Protein AF-A0A699ZKP5-F1 (afdb_monomer)

Secondary structure (DSSP, 8-state):
------HHHHHHHHHHHHHHHHHHHHHHTS--SS--GGGS-HHHHHHHHHHHHHHHHHHHHHHHHHHHHHHHTT--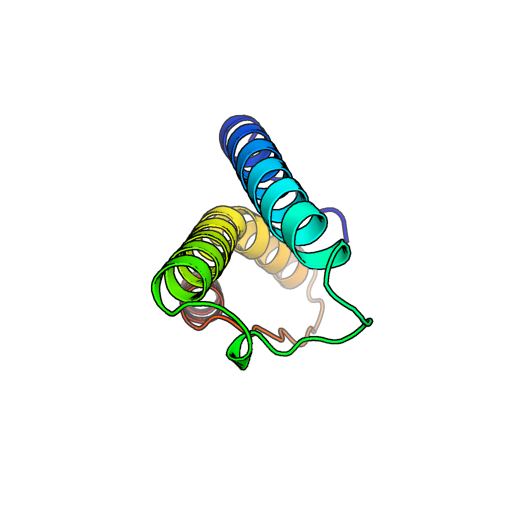-----S-HHHHHHHHTT-

Sequence (94 aa):
VYLRVDDKAAVQLKRQQGQLAEIKELMSCGGGMAGSLNALHQEQRQAVMGLYHETARLKVPAVQGYIKDLLENDVKMLVFGHHMVLLDGVEKAV

Structure (mmCIF, N/CA/C/O backbone):
data_AF-A0A699ZKP5-F1
#
_entry.id   AF-A0A699ZKP5-F1
#
loop_
_atom_site.group_PDB
_atom_site.id
_atom_site.type_symbol
_atom_site.label_atom_id
_atom_site.label_alt_id
_atom_site.label_comp_id
_atom_site.label_asym_id
_atom_site.label_entity_id
_atom_site.label_seq_id
_atom_site.pdbx_PDB_ins_code
_atom_site.Cartn_x
_atom_site.Cartn_y
_atom_site.Cartn_z
_atom_site.occupancy
_atom_site.B_iso_or_equiv
_atom_site.auth_seq_id
_atom_site.auth_comp_id
_atom_site.auth_asym_id
_atom_site.auth_atom_id
_atom_site.pdbx_PDB_model_num
ATOM 1 N N . VAL A 1 1 ? -12.464 -5.757 -2.940 1.00 48.41 1 VAL A N 1
ATOM 2 C CA . VAL A 1 1 ? -12.259 -4.611 -2.024 1.00 48.41 1 VAL A CA 1
ATOM 3 C C . VAL A 1 1 ? -11.861 -3.411 -2.867 1.00 48.41 1 VAL A C 1
ATOM 5 O O . VAL A 1 1 ? -10.831 -3.479 -3.527 1.00 48.41 1 VAL A O 1
ATOM 8 N N . TYR A 1 2 ? -12.701 -2.375 -2.941 1.00 52.19 2 TYR A N 1
ATOM 9 C CA . TYR A 1 2 ? -12.376 -1.143 -3.666 1.00 52.19 2 TYR A CA 1
ATOM 10 C C . TYR A 1 2 ? -11.718 -0.169 -2.689 1.00 52.19 2 TYR A C 1
ATOM 12 O O . TYR A 1 2 ? -12.401 0.478 -1.901 1.00 52.19 2 TYR A O 1
ATOM 20 N N . LEU A 1 3 ? -10.387 -0.109 -2.715 1.00 61.66 3 LEU A N 1
ATOM 21 C CA . LEU A 1 3 ? -9.625 0.916 -2.005 1.00 61.66 3 LEU A CA 1
ATOM 22 C C . LEU A 1 3 ? -9.850 2.257 -2.699 1.00 61.66 3 LEU A C 1
ATOM 24 O O . LEU A 1 3 ? -9.581 2.384 -3.895 1.00 61.66 3 LEU A O 1
ATOM 28 N N . ARG A 1 4 ? -10.356 3.244 -1.957 1.00 69.06 4 ARG A N 1
ATOM 29 C CA . ARG A 1 4 ? -10.426 4.625 -2.437 1.00 69.06 4 ARG A CA 1
ATOM 30 C C . ARG A 1 4 ? -9.028 5.215 -2.345 1.00 69.06 4 ARG A C 1
ATOM 32 O O . ARG A 1 4 ? -8.461 5.303 -1.264 1.00 6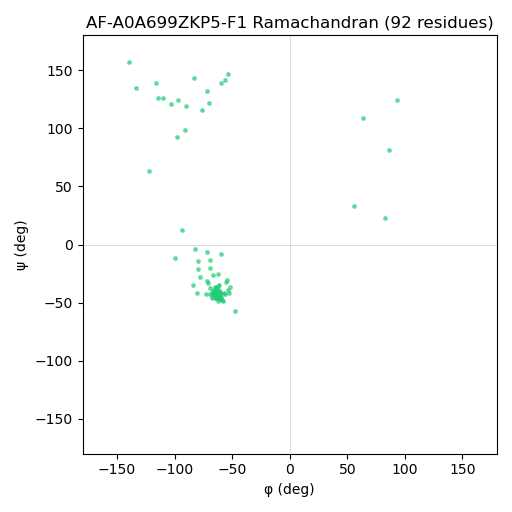9.06 4 ARG A O 1
ATOM 39 N N . VAL A 1 5 ? -8.465 5.548 -3.497 1.00 70.56 5 VAL A N 1
ATOM 40 C CA . VAL A 1 5 ? -7.135 6.143 -3.619 1.00 70.56 5 VAL A CA 1
ATOM 41 C C . VAL A 1 5 ? -7.321 7.537 -4.200 1.00 70.56 5 VAL A C 1
ATOM 43 O O . VAL A 1 5 ? -8.136 7.696 -5.108 1.00 70.56 5 VAL A O 1
ATOM 46 N N . ASP A 1 6 ? -6.586 8.525 -3.691 1.00 76.12 6 ASP A N 1
ATOM 47 C CA . ASP A 1 6 ? -6.645 9.901 -4.192 1.00 76.12 6 ASP A CA 1
ATOM 48 C C . ASP A 1 6 ? -6.416 9.966 -5.707 1.00 76.12 6 ASP A C 1
ATOM 50 O O . ASP A 1 6 ? -5.594 9.220 -6.244 1.00 76.12 6 ASP A O 1
ATOM 54 N N . ASP A 1 7 ? -7.064 10.910 -6.395 1.00 73.06 7 ASP A N 1
ATOM 55 C CA . ASP A 1 7 ? -7.033 11.008 -7.863 1.00 73.06 7 ASP A CA 1
ATOM 56 C C . ASP A 1 7 ? -5.606 11.055 -8.433 1.00 73.06 7 ASP A C 1
ATOM 58 O O . ASP A 1 7 ? -5.296 10.405 -9.433 1.00 73.06 7 ASP A O 1
ATOM 62 N N . LYS A 1 8 ? -4.691 11.761 -7.756 1.00 76.31 8 LYS A N 1
ATOM 63 C CA . LYS A 1 8 ? -3.272 11.829 -8.146 1.00 76.31 8 LYS A CA 1
ATOM 64 C C . LYS A 1 8 ? -2.577 10.471 -8.030 1.00 76.31 8 LYS A C 1
ATOM 66 O O . LYS A 1 8 ? -1.855 10.064 -8.940 1.00 76.31 8 LYS A O 1
ATOM 71 N N . ALA A 1 9 ? -2.819 9.758 -6.934 1.00 73.75 9 ALA A N 1
ATOM 72 C CA . ALA A 1 9 ? -2.255 8.435 -6.698 1.00 73.75 9 ALA A CA 1
ATOM 73 C C . ALA A 1 9 ? -2.895 7.379 -7.614 1.00 73.75 9 ALA A C 1
ATOM 75 O O . ALA A 1 9 ? -2.198 6.482 -8.079 1.00 73.75 9 ALA A O 1
ATOM 76 N N . ALA A 1 10 ? -4.177 7.520 -7.961 1.00 74.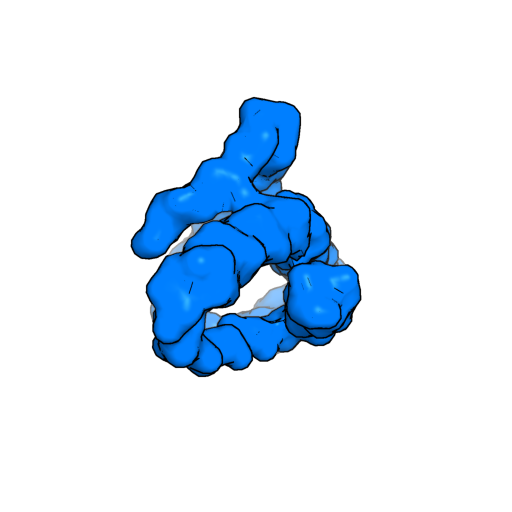62 10 ALA A N 1
ATOM 77 C CA . ALA A 1 10 ? -4.863 6.671 -8.930 1.00 74.62 10 ALA A CA 1
ATOM 78 C C . ALA A 1 10 ? -4.291 6.831 -10.349 1.00 74.62 10 ALA A C 1
ATOM 80 O O . ALA A 1 10 ? -4.062 5.833 -11.037 1.00 74.62 10 ALA A O 1
ATOM 81 N N . VAL A 1 11 ? -4.000 8.065 -10.779 1.00 77.62 11 VAL A N 1
ATOM 82 C CA . VAL A 1 11 ? -3.320 8.336 -12.059 1.00 77.62 11 VAL A CA 1
ATOM 83 C C . VAL A 1 11 ? -1.917 7.724 -12.070 1.00 77.62 11 VAL A C 1
ATOM 85 O O . VAL A 1 11 ? -1.538 7.063 -13.039 1.00 77.62 11 VAL A O 1
ATOM 88 N N . GLN A 1 12 ? -1.160 7.883 -10.981 1.00 78.06 12 GLN A N 1
ATOM 89 C CA . GLN A 1 12 ? 0.189 7.327 -10.867 1.00 78.06 12 GLN A CA 1
ATOM 90 C C . GLN A 1 12 ? 0.184 5.790 -10.841 1.00 78.06 12 GLN A C 1
ATOM 92 O O . GLN A 1 12 ? 0.977 5.165 -11.545 1.00 78.06 12 GLN A O 1
ATOM 97 N N . LEU A 1 13 ? -0.764 5.177 -10.128 1.00 77.62 13 LEU A N 1
ATOM 98 C CA . LEU A 1 13 ? -0.976 3.728 -10.121 1.00 77.62 13 LEU A CA 1
ATOM 99 C C . LEU A 1 13 ? -1.353 3.197 -11.503 1.00 77.62 13 LEU A C 1
ATOM 101 O O . LEU A 1 13 ? -0.796 2.185 -11.917 1.00 77.62 13 LEU A O 1
ATOM 105 N N . LYS A 1 14 ? -2.247 3.870 -12.242 1.00 79.75 14 LYS A N 1
ATOM 106 C CA . LYS A 1 14 ? -2.588 3.476 -13.621 1.00 79.75 14 LYS A CA 1
ATOM 107 C C . LYS A 1 14 ? -1.370 3.522 -14.537 1.00 79.75 14 LYS A C 1
ATOM 109 O O . LYS A 1 14 ? -1.169 2.602 -15.324 1.00 79.75 14 LYS A O 1
ATOM 114 N N . ARG A 1 15 ? -0.534 4.556 -14.411 1.00 80.94 15 ARG A N 1
ATOM 115 C CA . ARG A 1 15 ? 0.713 4.664 -15.179 1.00 80.94 15 ARG A CA 1
ATOM 116 C C . ARG A 1 15 ? 1.673 3.518 -14.853 1.00 80.94 15 ARG A C 1
ATOM 118 O O . ARG A 1 15 ? 2.159 2.866 -15.770 1.00 80.94 15 ARG A O 1
ATOM 125 N N . GLN A 1 16 ? 1.900 3.237 -13.570 1.00 76.56 16 GLN A N 1
ATOM 126 C CA . GLN A 1 16 ? 2.773 2.141 -13.132 1.00 76.56 16 GLN A CA 1
ATOM 127 C C . GLN A 1 16 ? 2.223 0.762 -13.526 1.00 76.56 16 GLN A C 1
ATOM 129 O O . GLN A 1 16 ? 2.989 -0.120 -13.902 1.00 76.56 16 GLN A O 1
ATOM 134 N N . GLN A 1 17 ? 0.900 0.573 -13.495 1.00 76.44 17 GLN A N 1
ATOM 135 C CA . GLN A 1 17 ? 0.243 -0.637 -13.997 1.00 76.44 17 GLN A CA 1
ATOM 136 C C . GLN A 1 17 ? 0.419 -0.799 -15.507 1.00 76.44 17 GLN A C 1
ATOM 138 O O . GLN A 1 17 ? 0.666 -1.913 -15.954 1.00 76.44 17 GLN A O 1
ATOM 143 N N . GLY A 1 18 ? 0.339 0.291 -16.277 1.00 77.12 18 GLY A N 1
ATOM 144 C CA . GLY A 1 18 ? 0.630 0.282 -17.711 1.00 77.12 18 GLY A CA 1
ATOM 145 C C . GLY A 1 18 ? 2.069 -0.146 -18.001 1.00 77.12 18 GLY A C 1
ATOM 146 O O . GLY A 1 18 ? 2.285 -1.046 -18.801 1.00 77.12 18 GLY A O 1
ATOM 147 N N . GLN A 1 19 ? 3.037 0.410 -17.268 1.00 76.69 19 GLN A N 1
ATOM 148 C CA . GLN A 1 19 ? 4.449 0.024 -17.384 1.00 76.69 19 GLN A CA 1
ATOM 149 C C . GLN A 1 19 ? 4.681 -1.445 -17.007 1.00 76.69 19 GLN A C 1
ATOM 151 O O . GLN A 1 19 ? 5.396 -2.160 -17.699 1.00 76.69 19 GLN A O 1
ATOM 156 N N . LEU A 1 20 ? 4.052 -1.926 -15.930 1.00 73.06 20 LEU A N 1
ATOM 157 C CA . LEU A 1 20 ? 4.105 -3.338 -15.539 1.00 73.06 20 LEU A CA 1
ATOM 158 C C . LEU A 1 20 ? 3.460 -4.254 -16.585 1.00 73.06 20 LEU A C 1
ATOM 160 O O . LEU A 1 20 ? 3.958 -5.356 -16.798 1.00 73.06 20 LEU A O 1
ATOM 164 N N . ALA A 1 21 ? 2.366 -3.824 -17.217 1.00 75.31 21 ALA A N 1
ATOM 165 C CA . ALA A 1 21 ? 1.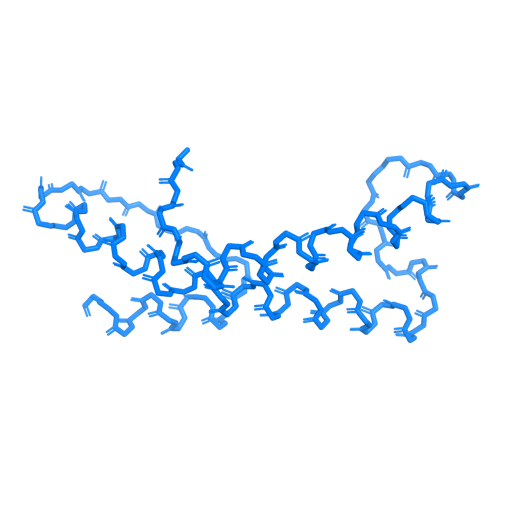690 -4.580 -18.266 1.00 75.31 21 ALA A CA 1
ATOM 166 C C . ALA A 1 21 ? 2.554 -4.678 -19.524 1.00 75.31 21 ALA A C 1
ATOM 168 O O . ALA A 1 21 ? 2.746 -5.781 -20.013 1.00 75.31 21 ALA A O 1
ATOM 169 N N . GLU A 1 22 ? 3.147 -3.572 -19.971 1.00 76.12 22 GLU A N 1
ATOM 170 C CA . GLU A 1 22 ? 4.065 -3.531 -21.115 1.00 76.12 22 GLU A CA 1
ATOM 171 C C . GLU A 1 22 ? 5.299 -4.411 -20.872 1.00 76.12 22 GLU A C 1
ATOM 173 O O . GLU A 1 22 ? 5.655 -5.251 -21.697 1.00 76.12 22 GLU A O 1
ATOM 178 N N . ILE A 1 23 ? 5.897 -4.305 -19.682 1.00 71.25 23 ILE A N 1
ATOM 179 C CA . ILE A 1 23 ? 7.019 -5.150 -19.271 1.00 71.25 23 ILE A CA 1
ATOM 180 C C . ILE A 1 23 ? 6.603 -6.633 -19.237 1.00 71.25 23 ILE A C 1
ATOM 182 O O . ILE A 1 23 ? 7.359 -7.492 -19.683 1.00 71.25 23 ILE A O 1
ATOM 186 N N . LYS A 1 24 ? 5.399 -6.955 -18.749 1.00 67.81 24 LYS A N 1
ATOM 187 C CA . LYS A 1 24 ? 4.870 -8.328 -18.708 1.00 67.81 24 LYS A CA 1
ATOM 188 C C . LYS A 1 24 ? 4.480 -8.858 -20.093 1.00 67.81 24 LYS A C 1
ATOM 190 O O . LYS A 1 24 ? 4.584 -10.057 -20.331 1.00 67.81 24 LYS A O 1
ATOM 195 N N . GLU A 1 25 ? 4.035 -8.000 -21.000 1.00 68.62 25 GLU A N 1
ATOM 196 C CA . GLU A 1 25 ? 3.665 -8.353 -22.371 1.00 68.62 25 GLU A CA 1
ATOM 197 C C . GLU A 1 25 ? 4.913 -8.644 -23.209 1.00 68.62 25 GLU A C 1
ATOM 199 O O . GLU A 1 25 ? 4.986 -9.690 -23.852 1.00 68.62 25 GLU A O 1
ATOM 204 N N . LEU A 1 26 ? 5.960 -7.823 -23.062 1.00 64.69 26 LEU A N 1
ATOM 205 C CA . LEU A 1 26 ? 7.303 -8.120 -23.570 1.00 64.69 26 LEU A CA 1
ATOM 206 C C . LEU A 1 26 ? 7.840 -9.465 -23.040 1.00 64.69 26 LEU A C 1
ATOM 208 O O . LEU A 1 26 ? 8.548 -10.168 -23.759 1.00 64.69 26 LEU A O 1
ATOM 212 N N . MET A 1 27 ? 7.466 -9.863 -21.815 1.00 61.34 27 MET A N 1
ATOM 213 C CA . MET A 1 27 ? 7.797 -11.178 -21.239 1.00 61.34 27 MET A CA 1
ATOM 214 C C . MET A 1 27 ? 6.911 -12.325 -21.764 1.00 61.34 27 MET A C 1
ATOM 216 O O . MET A 1 27 ? 7.363 -13.467 -21.804 1.00 61.34 27 MET A O 1
ATOM 220 N N . SER A 1 28 ? 5.666 -12.063 -22.179 1.00 55.50 28 SER A N 1
ATOM 221 C CA . SER A 1 28 ? 4.719 -13.097 -22.635 1.00 55.50 28 SER A CA 1
ATOM 222 C C . SER A 1 28 ? 5.114 -13.735 -23.972 1.00 55.50 28 SER A C 1
ATOM 224 O O . SER A 1 28 ? 4.679 -14.850 -24.262 1.00 55.50 28 SER A O 1
ATOM 226 N N . CYS A 1 29 ? 5.958 -13.077 -24.770 1.00 48.31 29 CYS A N 1
ATOM 227 C CA . CYS A 1 29 ? 6.536 -13.654 -25.987 1.00 48.31 29 CYS A CA 1
ATOM 228 C C . CYS A 1 29 ? 7.604 -14.734 -25.700 1.00 48.31 29 CYS A C 1
ATOM 230 O O . CYS A 1 29 ? 8.050 -15.408 -26.625 1.00 48.31 29 CYS A O 1
ATOM 232 N N . GLY A 1 30 ? 7.987 -14.937 -24.431 1.00 43.69 30 GLY A N 1
ATOM 233 C CA . GLY A 1 30 ? 8.936 -15.953 -23.977 1.00 43.69 30 GLY A CA 1
ATOM 234 C C . GLY A 1 30 ? 8.342 -16.905 -22.935 1.00 43.69 30 GLY A C 1
ATOM 235 O O . GLY A 1 30 ? 8.816 -16.938 -21.811 1.00 43.69 30 GLY A O 1
ATOM 236 N N . GLY A 1 31 ? 7.315 -17.677 -23.308 1.00 34.16 31 GLY A N 1
ATOM 237 C CA . GLY A 1 31 ? 6.938 -18.948 -22.666 1.00 34.16 31 GLY A CA 1
ATOM 238 C C . GLY A 1 31 ? 6.482 -18.939 -21.192 1.00 34.16 31 GLY A C 1
ATOM 239 O O . GLY A 1 31 ? 7.291 -18.931 -20.274 1.00 34.16 31 GLY A O 1
ATOM 240 N N . GLY A 1 32 ? 5.181 -19.177 -20.980 1.00 35.72 32 GLY A N 1
ATOM 241 C CA . GLY A 1 32 ? 4.677 -19.936 -19.824 1.00 35.72 32 GLY A CA 1
ATOM 242 C C . GLY A 1 32 ? 4.269 -19.153 -18.566 1.00 35.72 32 GLY A C 1
ATOM 243 O O . GLY A 1 32 ? 5.036 -18.420 -17.955 1.00 35.72 32 GLY A O 1
ATOM 244 N N . MET A 1 33 ? 3.022 -19.379 -18.146 1.00 44.53 33 MET A N 1
ATOM 245 C CA . MET A 1 33 ? 2.399 -18.886 -16.915 1.00 44.53 33 MET A CA 1
ATOM 246 C C . MET A 1 33 ? 3.138 -19.359 -15.647 1.00 44.53 33 MET A C 1
ATOM 248 O O . MET A 1 33 ? 3.468 -20.533 -15.532 1.00 44.53 33 MET A O 1
ATOM 252 N N . ALA A 1 34 ? 3.277 -18.447 -14.675 1.00 39.78 34 ALA A N 1
ATOM 253 C CA . ALA A 1 34 ? 3.943 -18.572 -13.365 1.00 39.78 34 ALA A CA 1
ATOM 254 C C . ALA A 1 34 ? 5.467 -18.290 -13.322 1.00 39.78 34 ALA A C 1
ATOM 256 O O . ALA A 1 34 ? 6.307 -19.166 -13.167 1.00 39.78 34 ALA A O 1
ATOM 257 N N . GLY A 1 35 ? 5.809 -16.999 -13.265 1.00 50.47 35 GLY A N 1
ATOM 258 C CA . GLY A 1 35 ? 6.307 -16.459 -11.991 1.00 50.47 35 GLY A CA 1
ATOM 259 C C . GLY A 1 35 ? 7.780 -16.648 -11.624 1.00 50.47 35 GLY A C 1
ATOM 260 O O . GLY A 1 35 ? 8.099 -16.521 -10.444 1.00 50.47 35 GLY A O 1
ATOM 261 N N . SER A 1 36 ? 8.695 -16.873 -12.568 1.00 51.78 36 SER A N 1
ATOM 262 C CA . SER A 1 36 ? 10.128 -16.804 -12.253 1.00 51.78 36 SER A CA 1
ATOM 263 C C . SER A 1 36 ? 10.727 -15.454 -12.650 1.00 51.78 36 SER A C 1
ATOM 265 O O . SER A 1 36 ? 11.244 -15.278 -13.749 1.00 51.78 36 SER A O 1
ATOM 267 N N . LEU A 1 37 ? 10.745 -14.501 -11.708 1.00 57.28 37 LEU A N 1
ATOM 268 C CA . LEU A 1 37 ? 11.567 -13.281 -11.817 1.00 57.28 37 LEU A CA 1
ATOM 269 C C . LEU A 1 37 ? 13.073 -13.597 -11.922 1.00 57.28 37 LEU A C 1
ATOM 271 O O . LEU A 1 37 ? 13.871 -12.690 -12.139 1.00 57.28 37 LEU A O 1
ATOM 275 N N . ASN A 1 38 ? 13.473 -14.859 -11.737 1.00 52.94 38 ASN A N 1
ATOM 276 C CA . ASN A 1 38 ? 14.855 -15.314 -11.865 1.00 52.94 38 ASN A CA 1
ATOM 277 C C . ASN A 1 38 ? 15.276 -15.530 -13.327 1.00 52.94 38 ASN A C 1
ATOM 279 O O . ASN A 1 38 ? 16.467 -15.638 -13.585 1.00 52.94 38 ASN A O 1
ATOM 283 N N . ALA A 1 39 ? 14.328 -15.573 -14.271 1.00 55.34 39 ALA A N 1
ATOM 284 C CA . ALA A 1 39 ? 14.622 -15.627 -15.706 1.00 55.34 39 ALA A CA 1
ATOM 285 C C . ALA A 1 39 ? 14.912 -14.239 -16.316 1.00 55.34 39 ALA A C 1
ATOM 287 O O . ALA A 1 39 ? 15.222 -14.134 -17.499 1.00 55.34 39 ALA A O 1
ATOM 288 N N . LEU A 1 40 ? 14.792 -13.168 -15.525 1.00 60.88 40 LEU A N 1
ATOM 289 C CA . LEU A 1 40 ? 15.015 -11.798 -15.975 1.00 60.88 40 LEU A CA 1
ATOM 290 C C . LEU A 1 40 ? 16.497 -11.438 -15.958 1.00 60.88 40 LEU A C 1
ATOM 292 O O . LEU A 1 40 ? 17.211 -11.773 -15.010 1.00 60.88 40 LEU A O 1
ATOM 296 N N . HIS A 1 41 ? 16.929 -10.645 -16.945 1.00 66.75 41 HIS A N 1
ATOM 297 C CA . HIS A 1 41 ? 18.178 -9.903 -16.810 1.00 66.75 41 HIS A CA 1
ATOM 298 C C . HIS A 1 41 ? 18.111 -9.042 -15.543 1.00 66.75 41 HIS A C 1
ATOM 300 O O . HIS A 1 41 ? 17.064 -8.485 -15.196 1.00 66.75 41 HIS A O 1
ATOM 306 N N . GLN A 1 42 ? 19.236 -8.948 -14.836 1.00 69.81 42 GLN A N 1
ATOM 307 C CA . GLN A 1 42 ? 19.320 -8.339 -13.508 1.00 69.81 42 GLN A CA 1
ATOM 308 C C . GLN A 1 42 ? 18.715 -6.923 -13.458 1.00 69.81 42 GLN A C 1
ATOM 310 O O . GLN A 1 42 ? 18.023 -6.593 -12.495 1.00 69.81 42 GLN A O 1
ATOM 315 N N . GLU A 1 43 ? 18.884 -6.134 -14.521 1.00 70.06 43 GLU A N 1
ATOM 316 C CA . GLU A 1 43 ? 18.317 -4.785 -14.661 1.00 70.06 43 GLU A CA 1
ATOM 317 C C . GLU A 1 43 ? 16.784 -4.781 -14.775 1.00 70.06 43 GLU A C 1
ATOM 319 O O . GLU A 1 43 ? 16.101 -4.014 -14.098 1.00 70.06 43 GLU A O 1
ATOM 324 N N . GLN A 1 44 ? 16.213 -5.685 -15.574 1.00 67.94 44 GLN A N 1
ATOM 325 C CA . GLN A 1 44 ? 14.761 -5.808 -15.746 1.00 67.94 44 GLN A CA 1
ATOM 326 C C . GLN A 1 44 ? 14.097 -6.280 -14.449 1.00 67.94 44 GLN A C 1
ATOM 328 O O . GLN A 1 44 ? 13.043 -5.777 -14.055 1.00 67.94 44 GLN A O 1
ATOM 333 N N . ARG A 1 45 ? 14.752 -7.204 -13.736 1.00 70.19 45 ARG A N 1
ATOM 334 C CA . ARG A 1 45 ? 14.319 -7.650 -12.408 1.00 70.19 45 ARG A CA 1
ATOM 335 C C . ARG A 1 45 ? 14.299 -6.494 -11.413 1.00 70.19 45 ARG A C 1
ATOM 337 O O . ARG A 1 45 ? 13.336 -6.357 -10.662 1.00 70.19 45 ARG A O 1
ATOM 344 N N . GLN A 1 46 ? 15.339 -5.663 -11.410 1.00 74.38 46 GLN A N 1
ATOM 345 C CA . GLN A 1 46 ? 15.412 -4.487 -10.544 1.00 74.38 46 GLN A CA 1
ATOM 346 C C . GLN A 1 46 ? 14.325 -3.462 -10.877 1.00 74.38 46 GLN A C 1
ATOM 348 O O . GLN A 1 46 ? 13.676 -2.968 -9.958 1.00 74.38 46 GLN A O 1
ATOM 353 N N . ALA A 1 47 ? 14.059 -3.200 -12.159 1.00 75.56 47 ALA A N 1
ATOM 354 C CA . ALA A 1 47 ? 13.004 -2.279 -12.581 1.00 75.56 47 ALA A CA 1
ATOM 355 C C . ALA A 1 47 ? 11.609 -2.746 -12.125 1.00 75.56 47 ALA A C 1
ATOM 357 O O . ALA A 1 47 ? 10.852 -1.971 -11.540 1.00 75.56 47 ALA A O 1
ATOM 358 N N . VAL A 1 48 ? 11.290 -4.031 -12.311 1.00 75.06 48 VAL A N 1
ATOM 359 C CA . VAL A 1 48 ? 10.014 -4.621 -11.869 1.00 75.06 48 VAL A CA 1
ATOM 360 C C . VAL A 1 48 ? 9.868 -4.564 -10.349 1.0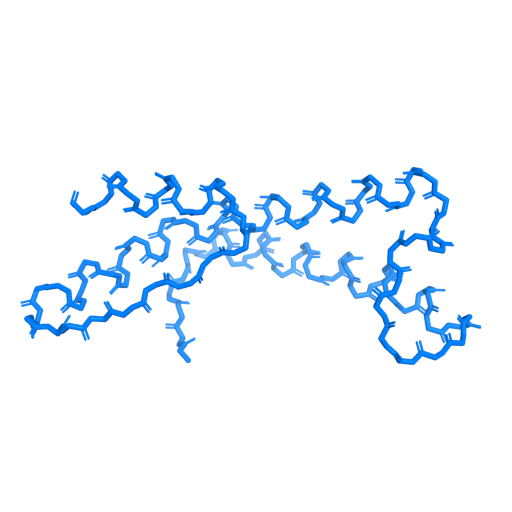0 75.06 48 VAL A C 1
ATOM 362 O O . VAL A 1 48 ? 8.818 -4.171 -9.843 1.00 75.06 48 VAL A O 1
ATOM 365 N N . MET A 1 49 ? 10.923 -4.911 -9.605 1.00 75.31 49 MET A N 1
ATOM 366 C CA . MET A 1 49 ? 10.908 -4.821 -8.143 1.00 75.31 49 MET A CA 1
ATOM 367 C C . MET A 1 49 ? 10.765 -3.375 -7.655 1.00 75.31 49 MET A C 1
ATOM 369 O O . MET A 1 49 ? 10.040 -3.131 -6.692 1.00 75.31 49 MET A O 1
ATOM 373 N N . GLY A 1 50 ? 11.396 -2.417 -8.341 1.00 78.75 50 GLY A N 1
ATOM 374 C CA . GLY A 1 50 ? 11.241 -0.990 -8.069 1.00 78.75 50 GLY A CA 1
ATOM 375 C C . GLY A 1 50 ? 9.793 -0.528 -8.242 1.00 78.75 50 GLY A C 1
ATOM 376 O O . GLY A 1 50 ? 9.237 0.092 -7.336 1.00 78.75 50 GLY A O 1
ATOM 377 N N . LEU A 1 51 ? 9.145 -0.917 -9.344 1.00 79.06 51 LEU A N 1
ATOM 378 C CA . LEU A 1 51 ? 7.734 -0.611 -9.597 1.00 79.06 51 LEU A CA 1
ATOM 379 C C . LEU A 1 51 ? 6.808 -1.253 -8.551 1.00 79.06 51 LEU A C 1
ATOM 381 O O . LEU A 1 51 ? 5.886 -0.601 -8.058 1.00 79.06 51 LEU A O 1
ATOM 385 N N . TYR A 1 52 ? 7.053 -2.501 -8.141 1.00 78.50 52 TYR A N 1
ATOM 386 C CA . TYR A 1 52 ? 6.272 -3.122 -7.065 1.00 78.50 52 TYR A CA 1
ATOM 387 C C . TYR A 1 52 ? 6.442 -2.407 -5.726 1.00 78.50 52 TYR A C 1
ATOM 389 O O . TYR A 1 52 ? 5.460 -2.162 -5.026 1.00 78.50 52 TYR A O 1
ATOM 397 N N . HIS A 1 53 ? 7.663 -2.005 -5.390 1.00 81.19 53 HIS A N 1
ATOM 398 C CA . HIS A 1 53 ? 7.918 -1.263 -4.165 1.00 81.19 53 HIS A CA 1
ATOM 399 C C . HIS A 1 53 ? 7.231 0.113 -4.173 1.00 81.19 53 HIS A C 1
ATOM 401 O O . HIS A 1 53 ? 6.610 0.518 -3.188 1.00 81.19 53 HIS A O 1
ATOM 407 N N . GLU A 1 54 ? 7.283 0.824 -5.299 1.00 81.88 54 GLU A N 1
ATOM 408 C CA . GLU A 1 54 ? 6.669 2.145 -5.430 1.00 81.88 54 GLU A CA 1
ATOM 409 C C . GLU A 1 54 ? 5.135 2.068 -5.424 1.00 81.88 54 GLU A C 1
ATOM 411 O O . GLU A 1 54 ? 4.476 2.831 -4.713 1.00 81.88 54 GLU A O 1
ATOM 416 N N . THR A 1 55 ? 4.557 1.089 -6.130 1.00 82.75 55 THR A N 1
ATOM 417 C CA . THR A 1 55 ? 3.106 0.844 -6.101 1.00 82.75 55 THR A CA 1
ATOM 418 C C . THR A 1 55 ? 2.624 0.455 -4.702 1.00 82.75 55 THR A C 1
ATOM 420 O O . THR A 1 55 ? 1.529 0.855 -4.309 1.00 82.75 55 THR A O 1
ATOM 423 N N . ALA A 1 56 ? 3.415 -0.296 -3.926 1.00 83.25 56 ALA A N 1
ATOM 424 C CA . ALA A 1 56 ? 3.091 -0.614 -2.538 1.00 83.25 56 ALA A CA 1
ATOM 425 C C . ALA A 1 56 ? 3.055 0.654 -1.674 1.00 83.25 56 ALA A C 1
ATOM 427 O O . ALA A 1 56 ? 2.080 0.876 -0.958 1.00 83.25 56 ALA A O 1
ATOM 428 N N . ARG A 1 57 ? 4.054 1.535 -1.806 1.00 84.25 57 ARG A N 1
ATOM 429 C CA . ARG A 1 57 ? 4.115 2.806 -1.070 1.00 84.25 57 ARG A CA 1
ATOM 430 C C . ARG A 1 57 ? 2.919 3.716 -1.360 1.00 84.25 57 ARG A C 1
ATOM 432 O O . ARG A 1 57 ? 2.369 4.304 -0.435 1.00 84.25 57 ARG A O 1
ATOM 439 N N . LEU A 1 58 ? 2.487 3.807 -2.617 1.00 85.81 58 LEU A N 1
ATOM 440 C CA . LEU A 1 58 ? 1.334 4.630 -3.010 1.00 85.81 58 LEU A CA 1
ATOM 441 C C . LEU A 1 58 ? 0.002 4.114 -2.451 1.00 85.81 58 LEU A C 1
ATOM 443 O O . LEU A 1 58 ? -0.927 4.893 -2.261 1.00 85.81 58 LEU A O 1
ATOM 447 N N . LYS A 1 59 ? -0.099 2.811 -2.176 1.00 85.19 59 LYS A N 1
ATOM 448 C CA . LYS A 1 59 ? -1.309 2.203 -1.607 1.00 85.19 59 LYS A CA 1
ATOM 449 C C . LYS A 1 59 ? -1.428 2.407 -0.100 1.00 85.19 59 LYS A C 1
ATOM 451 O O . LYS A 1 59 ? -2.542 2.322 0.403 1.00 85.19 59 LYS A O 1
ATOM 456 N N . VAL A 1 60 ? -0.326 2.685 0.604 1.00 87.88 60 VAL A N 1
ATOM 457 C CA . VAL A 1 60 ? -0.303 2.850 2.069 1.00 87.88 60 VAL A CA 1
ATOM 458 C C . VAL A 1 60 ? -1.413 3.774 2.585 1.00 87.88 60 VAL A C 1
ATOM 460 O O . VAL A 1 60 ? -2.215 3.284 3.372 1.00 87.88 60 VAL A O 1
ATOM 463 N N . PRO A 1 61 ? -1.550 5.042 2.146 1.00 87.50 61 PRO A N 1
ATOM 464 C CA . PRO A 1 61 ? -2.560 5.944 2.711 1.00 87.50 61 PRO A CA 1
ATOM 465 C C . PRO A 1 61 ? -3.996 5.437 2.515 1.00 87.50 61 PRO A C 1
ATOM 467 O O . PRO A 1 61 ? -4.809 5.500 3.435 1.00 87.50 61 PRO A O 1
ATOM 470 N N . ALA A 1 62 ? -4.299 4.860 1.350 1.00 87.38 62 ALA A N 1
ATOM 471 C CA . ALA A 1 62 ? -5.610 4.274 1.080 1.00 87.38 62 ALA A CA 1
ATOM 472 C C . ALA A 1 62 ? -5.886 3.051 1.971 1.00 87.38 62 ALA A C 1
ATOM 474 O O . ALA A 1 62 ? -6.990 2.888 2.486 1.00 87.38 62 ALA A O 1
ATOM 475 N N . VAL A 1 63 ? -4.877 2.194 2.169 1.00 88.75 63 VAL A N 1
ATOM 476 C CA . VAL A 1 63 ? -4.975 1.014 3.041 1.00 88.75 63 VAL A CA 1
ATOM 477 C C . VAL A 1 63 ? -5.157 1.429 4.496 1.00 88.75 63 VAL A C 1
ATOM 479 O O . VAL A 1 63 ? -6.003 0.859 5.175 1.00 88.75 63 VAL A O 1
ATOM 482 N N . GLN A 1 64 ? -4.430 2.446 4.958 1.00 89.81 64 GLN A N 1
ATOM 483 C CA . GLN A 1 64 ? -4.597 3.004 6.298 1.00 89.81 64 GLN A CA 1
ATOM 484 C C . GLN A 1 64 ? -6.018 3.536 6.511 1.00 89.81 64 GLN A C 1
ATOM 486 O O . GLN A 1 64 ? -6.620 3.229 7.533 1.00 89.81 64 GLN A O 1
ATOM 491 N N . GLY A 1 65 ? -6.568 4.283 5.546 1.00 87.56 65 GLY A N 1
ATOM 492 C CA . GLY A 1 65 ? -7.952 4.766 5.612 1.00 87.56 65 GLY A CA 1
ATOM 493 C C . GLY A 1 65 ? -8.953 3.618 5.734 1.00 87.56 65 GLY A C 1
ATOM 494 O O . GLY A 1 65 ? -9.766 3.602 6.647 1.00 87.56 65 GLY A O 1
ATOM 495 N N . TYR A 1 66 ? -8.817 2.594 4.890 1.00 88.25 66 TYR A N 1
ATOM 496 C CA . TYR A 1 66 ? -9.709 1.436 4.934 1.00 88.25 66 TYR A CA 1
ATOM 497 C C . TYR A 1 66 ? -9.619 0.647 6.250 1.00 88.25 66 TYR A C 1
ATOM 499 O O . TYR A 1 66 ? -10.634 0.194 6.770 1.00 88.25 66 TYR A O 1
ATOM 507 N N . ILE A 1 67 ? -8.414 0.476 6.801 1.00 88.62 67 ILE A N 1
ATOM 508 C CA . ILE A 1 67 ? -8.230 -0.206 8.089 1.00 88.62 67 ILE A CA 1
ATOM 509 C C . ILE A 1 67 ? -8.852 0.611 9.220 1.00 88.62 67 ILE A C 1
ATOM 511 O O . ILE A 1 67 ? -9.525 0.029 10.065 1.00 88.62 67 ILE A O 1
ATOM 515 N N . LYS A 1 68 ? -8.687 1.939 9.218 1.00 88.25 68 LYS A N 1
ATOM 516 C CA . LYS A 1 68 ? -9.339 2.818 10.197 1.00 88.25 68 LYS A CA 1
ATOM 517 C C . LYS A 1 68 ? -10.855 2.693 10.141 1.00 88.25 68 LYS A C 1
ATOM 519 O O . LYS A 1 68 ? -11.453 2.442 11.178 1.00 88.25 68 LYS A O 1
ATOM 524 N N . ASP A 1 69 ? -11.445 2.738 8.947 1.00 89.19 69 ASP A N 1
ATOM 525 C CA . ASP A 1 69 ? -12.890 2.550 8.778 1.00 89.19 69 ASP A CA 1
ATOM 526 C C . ASP A 1 69 ? -13.349 1.205 9.374 1.00 89.19 69 ASP A C 1
ATOM 528 O O . ASP A 1 69 ? -14.369 1.128 10.053 1.00 89.19 69 ASP A O 1
ATOM 532 N N . LEU A 1 70 ? -12.596 0.123 9.156 1.00 88.62 70 LEU A N 1
ATOM 533 C CA . LEU A 1 70 ? -12.935 -1.193 9.707 1.00 88.62 70 LEU A CA 1
ATOM 534 C C . LEU A 1 70 ? -12.779 -1.262 11.236 1.00 88.62 70 LEU A C 1
ATOM 536 O O . LEU A 1 70 ? -13.602 -1.899 11.894 1.00 88.62 70 LEU A O 1
ATOM 540 N N . LEU A 1 71 ? -11.759 -0.606 11.79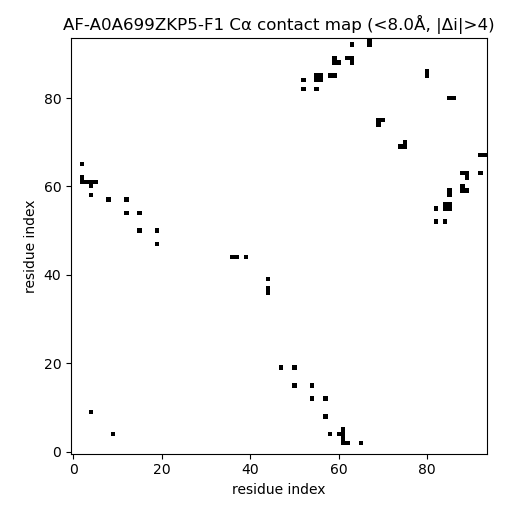7 1.00 88.31 71 LEU A N 1
ATOM 541 C CA . LEU A 1 71 ? -11.552 -0.517 13.246 1.00 88.31 71 LEU A CA 1
ATOM 542 C C . LEU A 1 71 ? -12.648 0.315 13.924 1.00 88.31 71 LEU A C 1
ATOM 544 O O . LEU A 1 71 ? -13.162 -0.094 14.960 1.00 88.31 71 LEU A O 1
ATOM 548 N N . GLU A 1 72 ? -13.056 1.436 13.324 1.00 90.94 72 GLU A N 1
ATOM 549 C CA . GLU A 1 72 ? -14.150 2.284 13.822 1.00 90.94 72 GLU A CA 1
ATOM 550 C C . GLU A 1 72 ? -15.501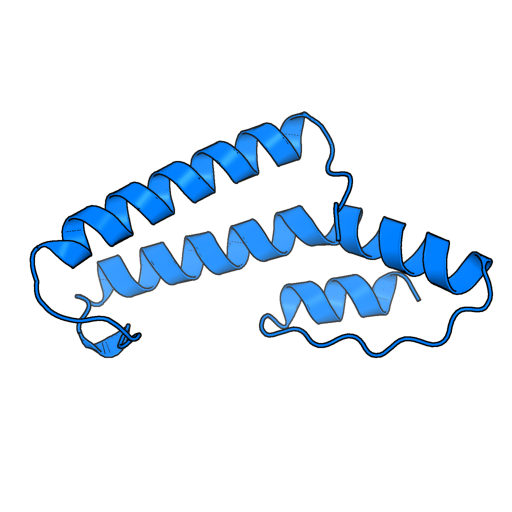 1.554 13.847 1.00 90.94 72 GLU A C 1
ATOM 552 O O . GLU A 1 72 ? -16.366 1.873 14.661 1.00 90.94 72 GLU A O 1
ATOM 557 N N . ASN A 1 73 ? -15.674 0.541 12.994 1.00 90.69 73 ASN A N 1
ATOM 558 C CA . ASN A 1 73 ? -16.860 -0.317 12.958 1.00 90.69 73 ASN A CA 1
ATOM 559 C C . ASN A 1 73 ? -16.708 -1.609 13.794 1.00 90.69 73 ASN A C 1
ATOM 561 O O . ASN A 1 73 ? -17.527 -2.518 13.658 1.00 90.69 73 ASN A O 1
ATOM 565 N N . ASP A 1 74 ? -15.673 -1.703 14.639 1.00 89.56 74 ASP A N 1
ATOM 566 C CA . ASP A 1 74 ? -15.384 -2.830 15.544 1.00 89.56 74 ASP A CA 1
ATOM 567 C C . ASP A 1 74 ? -15.267 -4.196 14.824 1.00 89.56 74 ASP A C 1
ATOM 569 O O . ASP A 1 74 ? -15.620 -5.264 15.336 1.00 89.56 74 ASP A O 1
ATOM 573 N N . VAL A 1 75 ? -14.762 -4.174 13.583 1.00 90.31 75 VAL A N 1
ATOM 574 C CA . VAL A 1 75 ? -14.576 -5.369 12.752 1.00 90.31 75 VAL A CA 1
ATOM 575 C C . VAL A 1 75 ? -13.187 -5.963 12.984 1.00 90.31 75 VAL A C 1
ATOM 577 O O . VAL A 1 75 ? -12.163 -5.356 12.671 1.00 90.31 75 VAL A O 1
ATOM 580 N N . LYS A 1 76 ? -13.130 -7.215 13.455 1.00 89.81 76 LYS A N 1
ATOM 581 C CA . LYS A 1 76 ? -11.871 -7.975 13.524 1.00 89.81 76 LYS A CA 1
ATOM 582 C C . LYS A 1 76 ? -11.412 -8.390 12.129 1.00 89.81 76 LYS A C 1
ATOM 584 O O . LYS A 1 76 ? -12.175 -8.976 11.364 1.00 89.81 76 LYS A O 1
ATOM 589 N N . MET A 1 77 ? -10.139 -8.152 11.826 1.00 86.12 77 MET A N 1
ATOM 590 C CA . MET A 1 77 ? -9.546 -8.452 10.523 1.00 86.12 77 MET A CA 1
ATOM 591 C C . MET A 1 77 ? -8.133 -9.027 10.660 1.00 86.12 77 MET A C 1
ATOM 593 O O . MET A 1 77 ? -7.446 -8.792 11.652 1.00 86.12 77 MET A O 1
ATOM 597 N N . LEU A 1 78 ? -7.695 -9.762 9.638 1.00 89.88 78 LEU A N 1
ATOM 598 C CA . LEU A 1 78 ? -6.311 -10.205 9.473 1.00 89.88 78 LEU A CA 1
ATOM 599 C C . LEU A 1 78 ? -5.726 -9.522 8.238 1.00 89.88 78 LEU A C 1
ATOM 601 O O . LEU A 1 78 ? -6.301 -9.605 7.151 1.00 89.88 78 LEU A O 1
ATOM 605 N N . VAL A 1 79 ? -4.584 -8.857 8.404 1.00 84.69 79 VAL A N 1
ATOM 606 C CA . VAL A 1 79 ? -3.883 -8.165 7.318 1.00 84.69 79 VAL A CA 1
ATOM 607 C C . VAL A 1 79 ? -2.688 -9.006 6.883 1.00 84.69 79 VAL A C 1
ATOM 609 O O . VAL A 1 79 ? -1.791 -9.281 7.675 1.00 84.69 79 VAL A O 1
ATOM 612 N N . PHE A 1 80 ? -2.661 -9.390 5.607 1.00 84.50 80 PHE A N 1
ATOM 613 C CA . PHE A 1 80 ? -1.521 -10.059 4.984 1.00 84.50 80 PHE A CA 1
ATOM 614 C C . PHE A 1 80 ? -0.855 -9.101 3.996 1.00 84.50 80 PHE A C 1
ATOM 616 O O . PHE A 1 80 ? -1.512 -8.569 3.100 1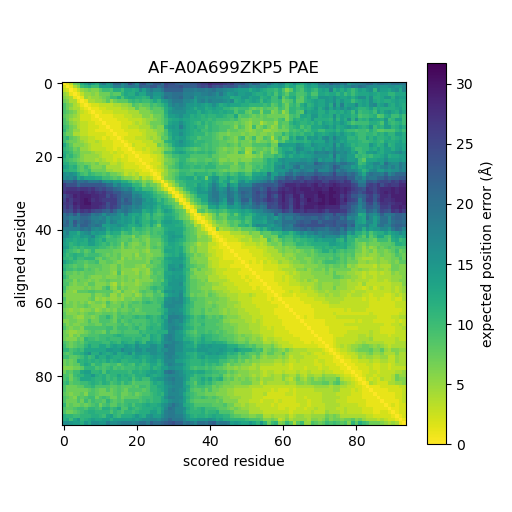.00 84.50 80 PHE A O 1
ATOM 623 N N . GLY A 1 81 ? 0.452 -8.886 4.140 1.00 81.31 81 GLY A N 1
ATOM 624 C CA . GLY A 1 81 ? 1.228 -8.003 3.272 1.00 81.31 81 GLY A CA 1
ATOM 625 C C . GLY A 1 81 ? 2.530 -8.661 2.841 1.00 81.31 81 GLY A C 1
ATOM 626 O O . GLY A 1 81 ? 3.234 -9.249 3.652 1.00 81.31 81 GLY A O 1
ATOM 627 N N . HIS A 1 82 ? 2.848 -8.564 1.550 1.00 80.00 82 HIS A N 1
ATOM 628 C CA . HIS A 1 82 ? 4.114 -9.071 1.014 1.00 80.00 82 HIS A CA 1
ATOM 629 C C . HIS A 1 82 ? 5.263 -8.067 1.184 1.00 80.00 82 HIS A C 1
ATOM 631 O O . HIS A 1 82 ? 6.408 -8.451 1.399 1.00 80.00 82 HIS A O 1
ATOM 637 N N . HIS A 1 83 ? 4.964 -6.769 1.084 1.00 83.06 83 HIS A N 1
ATOM 638 C CA . HIS A 1 83 ? 5.968 -5.715 1.170 1.00 83.06 83 HIS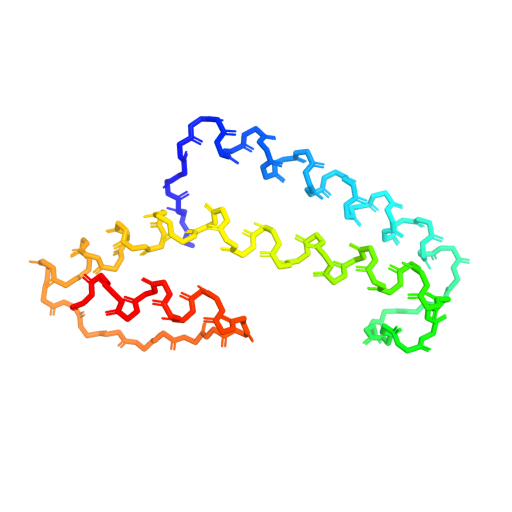 A CA 1
ATOM 639 C C . HIS A 1 83 ? 6.019 -5.136 2.580 1.00 83.06 83 HIS A C 1
ATOM 641 O O . HIS A 1 83 ? 5.011 -4.614 3.060 1.00 83.06 83 HIS A O 1
ATOM 647 N N . MET A 1 84 ? 7.206 -5.162 3.193 1.00 85.56 84 MET A N 1
ATOM 648 C CA . MET A 1 84 ? 7.421 -4.604 4.534 1.00 85.56 84 MET A CA 1
ATOM 649 C C . MET A 1 84 ? 7.024 -3.128 4.592 1.00 85.56 84 MET A C 1
ATOM 651 O O . MET A 1 84 ? 6.259 -2.760 5.463 1.00 85.56 84 MET A O 1
ATOM 655 N N . VAL A 1 85 ? 7.351 -2.326 3.568 1.00 86.81 85 VAL A N 1
ATOM 656 C CA . VAL A 1 85 ? 6.946 -0.905 3.501 1.00 86.81 85 VAL A CA 1
ATOM 657 C C . VAL A 1 85 ? 5.434 -0.682 3.647 1.00 86.81 85 VAL A C 1
ATOM 659 O O . VAL A 1 85 ? 5.007 0.358 4.145 1.00 86.81 85 VAL A O 1
ATOM 662 N N . LEU A 1 86 ? 4.613 -1.641 3.201 1.00 84.81 86 LEU A N 1
ATOM 663 C CA . LEU A 1 86 ? 3.165 -1.559 3.346 1.00 84.81 86 LEU A CA 1
ATOM 664 C C . LEU A 1 86 ? 2.732 -1.973 4.754 1.00 84.81 86 LEU A C 1
ATOM 666 O O . LEU A 1 86 ? 1.897 -1.290 5.333 1.00 84.81 86 LEU A O 1
ATOM 670 N N . LEU A 1 87 ? 3.322 -3.034 5.311 1.00 87.50 87 LEU A N 1
ATOM 671 C CA . LEU A 1 87 ? 3.074 -3.466 6.690 1.00 87.50 87 LEU A CA 1
ATOM 672 C C . LEU A 1 87 ? 3.516 -2.410 7.714 1.00 87.50 87 LEU A C 1
ATOM 674 O O . LEU A 1 87 ? 2.716 -2.050 8.567 1.00 87.50 87 LEU A O 1
ATOM 678 N N . ASP A 1 88 ? 4.709 -1.838 7.561 1.00 89.88 88 ASP A N 1
ATOM 679 C CA . ASP A 1 88 ? 5.226 -0.737 8.387 1.00 89.88 88 ASP A CA 1
ATOM 680 C C . ASP A 1 88 ? 4.335 0.509 8.267 1.00 89.88 88 ASP A C 1
ATOM 682 O O . ASP A 1 88 ? 4.158 1.289 9.203 1.00 89.88 88 ASP A O 1
ATOM 686 N N . GLY A 1 89 ? 3.772 0.726 7.074 1.00 87.62 89 GLY A N 1
ATOM 687 C CA . GLY A 1 89 ? 2.780 1.765 6.841 1.00 87.62 89 GLY A CA 1
ATOM 688 C C . GLY A 1 89 ? 1.497 1.503 7.627 1.00 87.62 89 GLY A C 1
ATOM 689 O O . GLY A 1 89 ? 0.981 2.412 8.272 1.00 87.62 89 GLY A O 1
ATOM 690 N N . VAL A 1 90 ? 0.992 0.270 7.599 1.00 87.62 90 VAL A N 1
ATOM 691 C CA . VAL A 1 90 ? -0.207 -0.125 8.348 1.00 87.62 90 VAL A CA 1
ATOM 692 C C . VAL A 1 90 ? 0.013 -0.035 9.856 1.00 87.62 90 VAL A C 1
ATOM 694 O O . VAL A 1 90 ? -0.843 0.523 10.532 1.00 87.62 90 VAL A O 1
ATOM 697 N N . GLU A 1 91 ? 1.150 -0.508 10.372 1.00 88.00 91 GLU A N 1
ATOM 698 C CA . GLU A 1 91 ? 1.490 -0.459 11.801 1.00 88.00 91 GLU A CA 1
ATOM 699 C C . GLU A 1 91 ? 1.357 0.958 12.373 1.00 88.00 91 GLU A C 1
ATOM 701 O O . GLU A 1 91 ? 0.788 1.143 13.438 1.00 88.00 91 GLU A O 1
ATOM 706 N N . LYS A 1 92 ? 1.793 1.983 11.632 1.00 84.69 92 LYS A N 1
ATOM 707 C CA . LYS A 1 92 ? 1.711 3.389 12.069 1.00 84.69 92 LYS A CA 1
ATOM 708 C C . LYS A 1 92 ? 0.293 3.964 12.126 1.00 84.69 92 LYS A C 1
ATOM 710 O O . LYS A 1 92 ? 0.125 5.087 12.598 1.00 84.69 92 LYS A O 1
ATOM 715 N N . ALA A 1 93 ? -0.691 3.286 11.541 1.00 75.94 93 ALA A N 1
ATOM 716 C CA . ALA A 1 93 ? -2.072 3.759 11.489 1.00 75.94 93 ALA A CA 1
ATOM 717 C C . ALA A 1 93 ? -2.986 3.119 12.537 1.00 75.94 93 ALA A C 1
ATOM 719 O O . ALA A 1 93 ? -4.111 3.607 12.681 1.00 75.94 93 ALA A O 1
ATOM 720 N N . VAL A 1 94 ? -2.517 2.059 13.202 1.00 69.50 94 VAL A N 1
ATOM 721 C CA . VAL A 1 94 ? -3.211 1.339 14.278 1.00 69.50 94 VAL A CA 1
ATOM 722 C C . VAL A 1 94 ? -2.781 1.893 15.631 1.00 69.50 94 VAL A C 1
ATOM 724 O O . VAL A 1 94 ? -1.589 2.242 15.775 1.00 69.50 94 VAL A O 1
#

Radius of gyration: 15.9 Å; Cα contacts (8 Å, |Δi|>4): 42; chains: 1; bounding box: 36×32×42 Å

Solvent-accessible surface area (backbone atoms only — not comparable to full-atom values): 5700 Å² total; per-residue (Å²): 135,87,73,70,57,58,73,70,53,45,53,51,47,52,51,52,49,50,52,52,48,53,57,49,52,69,47,62,80,63,73,78,91,79,88,61,69,80,78,44,59,72,65,60,39,49,51,54,50,48,51,52,53,52,53,40,56,66,43,29,66,28,52,35,51,54,50,46,58,38,53,78,67,74,52,88,80,86,90,86,70,92,50,62,71,35,46,61,44,41,58,76,64,105

Organism: Haematococcus lacustris (NCBI:txid44745)

Mean predicted aligned error: 9.86 Å

Foldseek 3Di:
DDQDAPPVLVVVLVVLVVVVVVLVVVVVVPDDDDDPLVVDDPVSSVVNVVSVQVNLLRCLVSVLVVVVVCVVVVHDDDDDDPDVNNVVSNVVSD

pLDDT: mean 75.1, std 13.84, range [34.16, 90.94]